Protein AF-A0AA96MX73-F1 (afdb_monomer)

pLDDT: mean 92.97, std 9.92, range [38.91, 98.44]

Secondary structure (DSSP, 8-state):
-PPP-TT--HHHHHHHHHHTT--HHHHHHHSTT--HHHHHHHHTTSSPPPHHHHHHHHHHTTS-HHHHHHHHHHHHHTT----

Nearest PDB structures (foldseek):
  6qer-assembly4_D  TM=8.540E-01  e=5.913E-03  Streptococcus thermophilus LMD-9
  5fd4-assembly2_B  TM=8.475E-01  e=6.278E-03  Streptococcus suis 05ZYH33
  5jub-assembly1_B  TM=8.875E-01  e=1.453E-02  Streptococcus thermophilus LMD-9
  6hua-assembly1_A  TM=8.165E-01  e=5.913E-03  Streptococcus vestibularis F0396
  6hu8-assembly1_A  TM=8.759E-01  e=2.082E-02  Streptococcus vestibularis F0396

Solvent-accessible surface area (backbone atoms only — not comparable to full-atom values): 4723 Å² total; per-residue (Å²): 133,85,87,81,75,79,60,55,50,11,53,51,51,50,49,56,40,51,75,69,72,44,52,58,58,61,42,15,73,49,16,67,96,44,48,42,67,54,49,52,30,30,42,67,53,73,38,67,76,51,74,70,49,45,46,19,49,15,52,40,69,75,47,52,49,69,57,51,49,50,50,42,53,51,36,62,75,70,64,62,76,78,133

Mean predicted aligned error: 3.38 Å

Sequence (83 aa):
MKTLNLNYIGHTLKRLRKSNLLRQEEFANQCNELDRKTISLLENNKQVPLLSTISSLAKGLQMTPSELLKEIEDDLLKGRYEN

Structure (mmCIF, N/CA/C/O backbone):
data_AF-A0AA96MX73-F1
#
_entry.id   AF-A0AA96MX73-F1
#
loop_
_atom_site.group_PDB
_atom_site.id
_atom_site.type_symbol
_atom_site.label_atom_id
_atom_site.label_alt_id
_atom_site.label_comp_id
_atom_site.label_asym_id
_atom_site.label_entity_id
_atom_site.label_seq_id
_atom_site.pdbx_PDB_ins_code
_atom_site.Cartn_x
_atom_site.Cartn_y
_atom_site.Cartn_z
_atom_site.occupancy
_atom_site.B_iso_or_equiv
_atom_site.auth_seq_id
_atom_site.auth_comp_id
_atom_site.auth_asym_id
_atom_site.auth_atom_id
_atom_site.pdbx_PDB_model_num
ATOM 1 N N . MET A 1 1 ? 4.795 -19.670 -19.361 1.00 64.94 1 MET A N 1
ATOM 2 C CA . MET A 1 1 ? 4.119 -18.789 -18.383 1.00 64.94 1 MET A CA 1
ATOM 3 C C . MET A 1 1 ? 4.739 -17.403 -18.507 1.00 64.94 1 MET A C 1
ATOM 5 O O . MET A 1 1 ? 5.955 -17.338 -18.633 1.00 64.94 1 MET A O 1
ATOM 9 N N . LYS A 1 2 ? 3.953 -16.321 -18.573 1.00 75.06 2 LYS A N 1
ATOM 10 C CA . LYS A 1 2 ? 4.500 -14.952 -18.632 1.00 75.06 2 LYS A CA 1
ATOM 11 C C . LYS A 1 2 ? 5.018 -14.575 -17.240 1.00 75.06 2 LYS A C 1
ATOM 13 O O . LYS A 1 2 ? 4.311 -14.804 -16.265 1.00 75.06 2 LYS A O 1
ATOM 18 N N . THR A 1 3 ? 6.226 -14.027 -17.141 1.00 81.25 3 THR A N 1
ATOM 19 C CA . THR A 1 3 ? 6.774 -13.559 -15.859 1.00 81.25 3 THR A CA 1
ATOM 20 C C . THR A 1 3 ? 6.020 -12.311 -15.400 1.00 81.25 3 THR A C 1
ATOM 22 O O . THR A 1 3 ? 5.927 -11.340 -16.154 1.00 81.25 3 THR A O 1
ATOM 25 N N . LEU A 1 4 ? 5.483 -12.331 -14.178 1.00 84.38 4 LEU A N 1
ATOM 26 C CA . LEU A 1 4 ? 4.874 -11.163 -13.540 1.00 84.38 4 LEU A CA 1
ATOM 27 C C . LEU A 1 4 ? 5.953 -10.370 -12.796 1.00 84.38 4 LEU A C 1
ATOM 29 O O . LEU A 1 4 ? 6.746 -10.939 -12.049 1.00 84.38 4 LEU A O 1
ATOM 33 N N . ASN A 1 5 ? 5.995 -9.055 -13.012 1.00 85.75 5 ASN A N 1
ATOM 34 C CA . ASN A 1 5 ? 6.903 -8.166 -12.296 1.00 85.75 5 ASN A CA 1
ATOM 35 C C . ASN A 1 5 ? 6.189 -7.593 -11.066 1.00 85.75 5 ASN A C 1
ATOM 37 O O . ASN A 1 5 ? 5.352 -6.704 -11.198 1.00 85.75 5 ASN A O 1
ATOM 41 N N . LEU A 1 6 ? 6.541 -8.101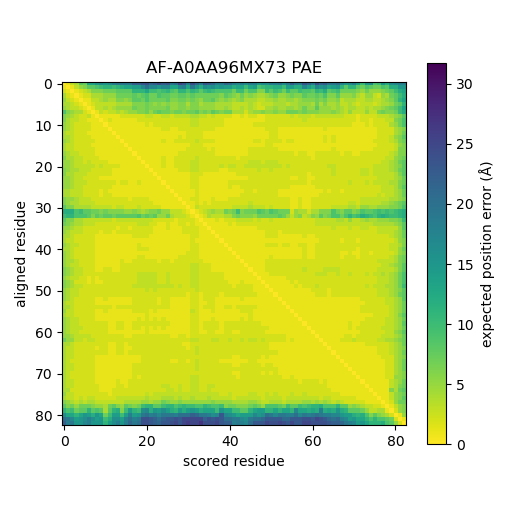 -9.884 1.00 86.81 6 LEU A N 1
ATOM 42 C CA . LEU A 1 6 ? 5.959 -7.694 -8.601 1.00 86.81 6 LEU A CA 1
ATOM 43 C C . LEU A 1 6 ? 6.697 -6.517 -7.941 1.00 86.81 6 LEU A C 1
ATOM 45 O O . LEU A 1 6 ? 6.345 -6.116 -6.834 1.00 86.81 6 LEU A O 1
ATOM 49 N N . ASN A 1 7 ? 7.705 -5.936 -8.602 1.00 87.38 7 ASN A N 1
ATOM 50 C CA . ASN A 1 7 ? 8.468 -4.819 -8.036 1.00 87.38 7 ASN A CA 1
ATOM 51 C C . ASN A 1 7 ? 7.636 -3.533 -7.916 1.00 87.38 7 ASN A C 1
ATOM 53 O O . ASN A 1 7 ? 8.014 -2.624 -7.179 1.00 87.38 7 ASN A O 1
ATOM 57 N N . TYR A 1 8 ? 6.517 -3.451 -8.640 1.00 86.56 8 TYR A N 1
ATOM 58 C CA . TYR A 1 8 ? 5.671 -2.268 -8.725 1.00 86.56 8 TYR A CA 1
ATOM 59 C C . TYR A 1 8 ? 4.230 -2.619 -8.374 1.00 86.56 8 TYR A C 1
ATOM 61 O O . TYR A 1 8 ? 3.545 -3.317 -9.116 1.00 86.56 8 TYR A O 1
ATOM 69 N N . ILE A 1 9 ? 3.780 -2.111 -7.227 1.00 95.00 9 ILE A N 1
ATOM 70 C CA . ILE A 1 9 ? 2.459 -2.398 -6.648 1.00 95.00 9 ILE A CA 1
ATOM 71 C C . ILE A 1 9 ? 1.574 -1.148 -6.566 1.00 95.00 9 ILE A C 1
ATOM 73 O O . ILE A 1 9 ? 0.488 -1.192 -5.991 1.00 95.00 9 ILE A O 1
ATOM 77 N N . GLY A 1 10 ? 2.045 -0.012 -7.089 1.00 96.12 10 GLY A N 1
ATOM 78 C CA . GLY A 1 10 ? 1.502 1.299 -6.755 1.00 96.12 10 GLY A CA 1
ATOM 79 C C . GLY A 1 10 ? 0.040 1.490 -7.146 1.00 96.12 10 GLY A C 1
ATOM 80 O O . GLY A 1 10 ? -0.747 1.987 -6.339 1.00 96.12 10 GLY A O 1
ATOM 81 N N . HIS A 1 11 ? -0.352 1.018 -8.335 1.00 95.62 11 HIS A N 1
ATOM 82 C CA . HIS A 1 11 ? -1.748 1.047 -8.777 1.00 95.62 11 HIS A CA 1
ATOM 83 C C . HIS A 1 11 ? -2.652 0.247 -7.829 1.00 95.62 11 HIS A C 1
ATOM 85 O O . HIS A 1 11 ? -3.631 0.787 -7.311 1.00 95.62 11 HIS A O 1
ATOM 91 N N . THR A 1 12 ? -2.307 -1.017 -7.568 1.00 97.00 12 THR A N 1
ATOM 92 C CA . THR A 1 12 ? -3.077 -1.904 -6.688 1.00 97.00 12 THR A CA 1
ATOM 93 C C . THR A 1 12 ? -3.184 -1.329 -5.283 1.00 97.00 12 THR A C 1
ATOM 95 O O . THR A 1 12 ? -4.282 -1.247 -4.735 1.00 97.00 12 THR A O 1
ATOM 98 N N . LEU A 1 13 ? -2.072 -0.840 -4.730 1.00 97.75 13 LEU A N 1
ATOM 99 C CA . LEU A 1 13 ? -2.047 -0.263 -3.392 1.00 97.75 13 LEU A CA 1
ATOM 100 C C . LEU A 1 13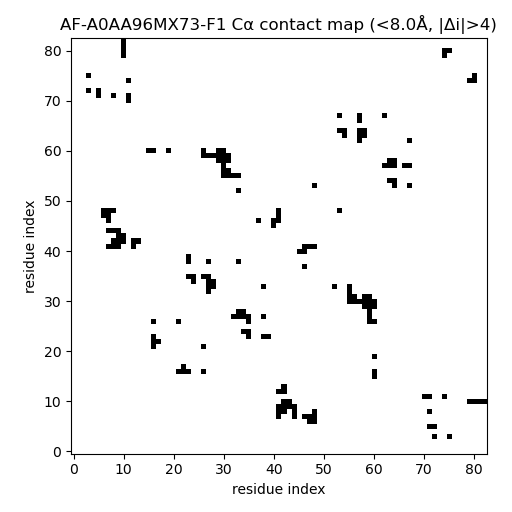 ? -2.943 0.980 -3.287 1.00 97.75 13 LEU A C 1
ATOM 102 O O . LEU A 1 13 ? -3.786 1.070 -2.395 1.00 97.75 13 LEU A O 1
ATOM 106 N N . LYS A 1 14 ? -2.815 1.907 -4.244 1.00 98.06 14 LYS A N 1
ATOM 107 C CA . LYS A 1 14 ? -3.619 3.136 -4.316 1.00 98.06 14 LYS A CA 1
ATOM 108 C C . LYS A 1 14 ? -5.103 2.829 -4.493 1.00 98.06 14 LYS A C 1
ATOM 110 O O . LYS A 1 14 ? -5.935 3.490 -3.869 1.00 98.06 14 LYS A O 1
ATOM 115 N N . ARG A 1 15 ? -5.441 1.833 -5.319 1.00 97.31 15 ARG A N 1
ATOM 116 C CA . ARG A 1 15 ? -6.814 1.351 -5.521 1.00 97.31 15 ARG A CA 1
ATOM 117 C C . ARG A 1 15 ? -7.394 0.817 -4.215 1.00 97.31 15 ARG A C 1
ATOM 119 O O . ARG A 1 15 ? -8.406 1.342 -3.764 1.00 97.31 15 ARG A O 1
ATOM 126 N N . LEU A 1 16 ? -6.737 -0.159 -3.588 1.00 98.06 16 LEU A N 1
ATOM 127 C CA . LEU A 1 16 ? -7.211 -0.792 -2.354 1.00 98.06 16 LEU A CA 1
ATOM 128 C C . LEU A 1 16 ? -7.342 0.216 -1.205 1.00 98.06 16 LEU A C 1
ATOM 130 O O . LEU A 1 16 ? -8.369 0.236 -0.525 1.00 98.06 16 LEU A O 1
ATOM 134 N N . ARG A 1 17 ? -6.368 1.120 -1.034 1.00 98.31 17 ARG A N 1
ATOM 135 C CA . ARG A 1 17 ? -6.454 2.190 -0.028 1.00 98.31 17 ARG A CA 1
ATOM 136 C C . ARG A 1 17 ? -7.670 3.087 -0.263 1.00 98.31 17 ARG A C 1
ATOM 138 O O . ARG A 1 17 ? -8.417 3.371 0.671 1.00 98.31 17 ARG A O 1
ATOM 145 N N . LYS A 1 18 ? -7.873 3.550 -1.501 1.00 97.94 18 LYS A N 1
ATOM 146 C CA . LYS A 1 18 ? -9.008 4.422 -1.839 1.00 97.94 18 LYS A CA 1
ATOM 147 C C . LYS A 1 18 ? -10.352 3.710 -1.701 1.00 97.94 18 LYS A C 1
ATOM 149 O O . LYS A 1 18 ? -11.310 4.352 -1.286 1.00 97.94 18 LYS A O 1
ATOM 154 N N . SER A 1 19 ? -10.423 2.412 -1.994 1.00 97.25 19 SER A N 1
ATOM 155 C CA . SER A 1 19 ? -11.618 1.596 -1.747 1.00 97.25 19 SER A CA 1
ATOM 156 C C . SER A 1 19 ? -11.975 1.505 -0.259 1.00 97.25 19 SER A C 1
ATOM 158 O O . SER A 1 19 ? -13.148 1.370 0.065 1.00 97.25 19 SER A O 1
ATOM 160 N N . ASN A 1 20 ? -10.992 1.657 0.632 1.00 96.38 20 ASN A N 1
ATOM 161 C CA . ASN A 1 20 ? -11.191 1.772 2.080 1.00 96.38 20 ASN A CA 1
ATOM 162 C C . ASN A 1 20 ? -11.420 3.221 2.557 1.00 96.38 20 ASN A C 1
ATOM 164 O O . ASN A 1 20 ? -11.493 3.465 3.756 1.00 96.38 20 ASN A O 1
ATOM 168 N N . LEU A 1 21 ? -11.530 4.192 1.640 1.00 97.25 21 LEU A N 1
ATOM 169 C CA 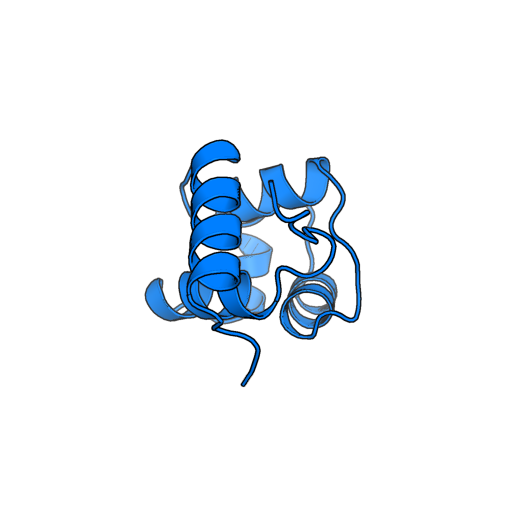. LEU A 1 21 ? -11.727 5.621 1.932 1.00 97.25 21 LEU A CA 1
ATOM 170 C C . LEU A 1 21 ? -10.616 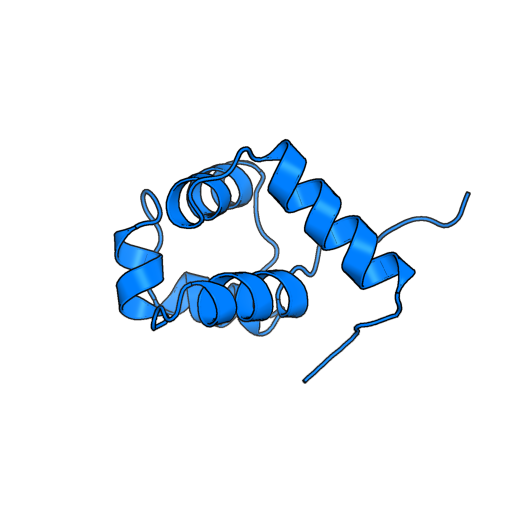6.266 2.781 1.00 97.25 21 LEU A C 1
ATOM 172 O O . LEU A 1 21 ? -10.828 7.311 3.389 1.00 97.25 21 LEU A O 1
ATOM 176 N N . LEU A 1 22 ? -9.414 5.686 2.780 1.00 97.31 22 LEU A N 1
ATOM 177 C CA . LEU A 1 22 ? -8.297 6.163 3.594 1.00 97.31 22 LEU A CA 1
ATOM 178 C C . LEU A 1 22 ? -7.437 7.174 2.841 1.00 97.31 22 LEU A C 1
ATOM 180 O O . LEU A 1 22 ? -7.090 6.979 1.671 1.00 97.31 22 LEU A O 1
ATOM 184 N N . ARG A 1 23 ? -6.989 8.225 3.525 1.00 98.12 23 ARG A N 1
ATOM 185 C CA . ARG A 1 23 ? -5.862 9.070 3.102 1.00 98.12 23 ARG A CA 1
ATOM 186 C C . ARG A 1 23 ? -4.544 8.313 3.287 1.00 98.12 23 ARG A C 1
ATOM 188 O O . ARG A 1 23 ? -4.468 7.341 4.028 1.00 98.12 23 ARG A O 1
ATOM 195 N N . GLN A 1 24 ? -3.477 8.762 2.622 1.00 98.25 24 GLN A N 1
ATOM 196 C CA . GLN A 1 24 ? -2.156 8.126 2.761 1.00 98.25 24 GLN A CA 1
ATOM 197 C C . GLN A 1 24 ? -1.642 8.153 4.209 1.00 98.25 24 GLN A C 1
ATOM 199 O O . GLN A 1 24 ? -1.055 7.175 4.648 1.00 98.25 24 GLN A O 1
ATOM 204 N N . GLU A 1 25 ? -1.870 9.253 4.936 1.00 97.81 25 GLU A N 1
ATOM 205 C CA . GLU A 1 25 ? -1.478 9.395 6.349 1.00 97.81 25 GLU A CA 1
ATOM 206 C C . GLU A 1 25 ? -2.25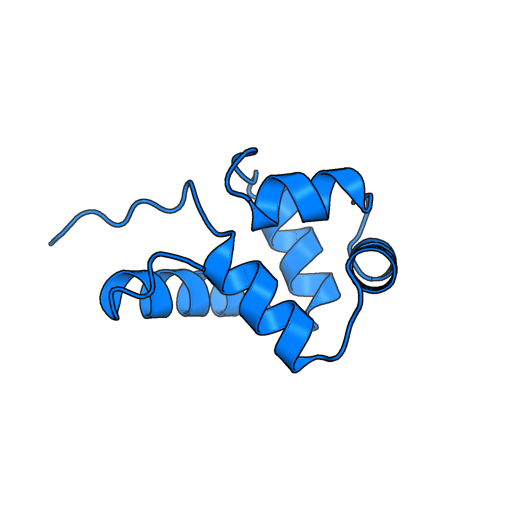1 8.411 7.239 1.00 97.81 25 GLU A C 1
ATOM 208 O O . GLU A 1 25 ? -1.664 7.677 8.024 1.00 97.81 25 GLU A O 1
ATOM 213 N N . GLU A 1 26 ? -3.571 8.337 7.059 1.00 97.62 26 GLU A N 1
ATOM 214 C CA . GLU A 1 26 ? -4.444 7.420 7.802 1.00 97.62 26 GLU A CA 1
ATOM 215 C C . GLU A 1 26 ? -4.066 5.961 7.542 1.00 97.62 26 GLU A C 1
ATOM 217 O O . GLU A 1 26 ? -3.987 5.162 8.470 1.00 97.62 26 GLU A O 1
ATOM 222 N N . PHE A 1 27 ? -3.775 5.623 6.286 1.00 98.25 27 PHE A N 1
ATOM 223 C CA . PHE A 1 27 ? -3.343 4.284 5.914 1.00 98.25 27 PHE A CA 1
ATOM 224 C C . PHE A 1 27 ? -1.953 3.938 6.462 1.00 98.25 27 PHE A C 1
ATOM 226 O O . PHE A 1 27 ? -1.752 2.825 6.942 1.00 98.25 27 PHE A O 1
ATOM 233 N N . ALA A 1 28 ? -1.009 4.885 6.450 1.00 97.88 28 ALA A N 1
ATOM 234 C CA . ALA A 1 28 ? 0.303 4.700 7.065 1.00 97.88 28 ALA A CA 1
ATOM 235 C C . ALA A 1 28 ? 0.173 4.377 8.561 1.00 97.88 28 ALA A C 1
ATOM 237 O O . ALA A 1 28 ? 0.769 3.410 9.018 1.00 97.88 28 ALA A O 1
ATOM 238 N N . ASN A 1 29 ? -0.700 5.090 9.283 1.00 96.88 29 ASN A N 1
ATOM 239 C CA . ASN A 1 29 ? -0.971 4.839 10.703 1.00 96.88 29 ASN A CA 1
ATOM 240 C C . ASN A 1 29 ? -1.580 3.453 10.982 1.00 96.88 29 ASN A C 1
ATOM 242 O O . ASN A 1 29 ? -1.441 2.929 12.085 1.00 96.88 29 ASN A O 1
ATOM 246 N N . GLN A 1 30 ? -2.269 2.857 10.005 1.00 96.56 30 GLN A N 1
ATOM 247 C CA . GLN A 1 30 ? -2.804 1.494 10.108 1.00 96.56 30 GLN A CA 1
ATOM 248 C C . GLN A 1 30 ? -1.763 0.424 9.752 1.00 96.56 30 GLN A C 1
ATOM 250 O O . GLN A 1 30 ? -1.871 -0.726 10.187 1.00 96.56 30 GLN A O 1
ATOM 255 N N . CYS A 1 31 ? -0.750 0.787 8.967 1.00 95.38 31 CYS A N 1
ATOM 256 C CA . CYS A 1 31 ? 0.369 -0.081 8.641 1.00 95.38 31 CYS A CA 1
ATOM 257 C C . CYS A 1 31 ? 1.369 -0.110 9.803 1.00 95.38 31 CYS A C 1
ATOM 259 O O . CYS A 1 31 ? 1.661 0.905 10.427 1.00 95.38 31 CYS A O 1
ATOM 261 N N . ASN A 1 32 ? 1.953 -1.274 10.086 1.00 86.50 32 ASN A N 1
ATOM 262 C CA . ASN A 1 32 ? 3.024 -1.333 11.078 1.00 86.50 32 ASN A CA 1
ATOM 263 C C . ASN A 1 32 ? 4.298 -0.699 10.496 1.00 86.50 32 ASN A C 1
ATOM 265 O O . ASN A 1 32 ? 4.769 -1.158 9.456 1.00 86.50 32 ASN A O 1
ATOM 269 N N . GLU A 1 33 ? 4.856 0.307 11.174 1.00 86.75 33 GLU A N 1
ATOM 270 C CA . GLU A 1 33 ? 6.187 0.877 10.883 1.00 86.75 33 GLU A CA 1
ATOM 271 C C . GLU A 1 33 ? 6.336 1.565 9.509 1.00 86.75 33 GLU A C 1
ATOM 273 O O . GLU A 1 33 ? 7.455 1.765 9.039 1.00 86.75 33 GLU A O 1
ATOM 278 N N . LEU A 1 34 ? 5.235 1.955 8.854 1.00 95.00 34 LEU A N 1
ATOM 279 C CA . LEU A 1 34 ? 5.288 2.735 7.612 1.00 95.00 34 LEU A CA 1
ATOM 280 C C . LEU A 1 34 ? 4.884 4.185 7.865 1.00 95.00 34 LEU A C 1
ATOM 282 O O . LEU A 1 34 ? 3.922 4.458 8.574 1.00 95.00 34 LEU A O 1
ATOM 286 N N . ASP A 1 35 ? 5.589 5.117 7.228 1.00 97.19 35 ASP A N 1
ATOM 287 C CA . ASP A 1 35 ? 5.220 6.529 7.214 1.00 97.19 35 ASP A CA 1
ATOM 288 C C . ASP A 1 35 ? 4.481 6.903 5.916 1.00 97.19 35 ASP A C 1
ATOM 290 O O . ASP A 1 35 ? 4.523 6.203 4.895 1.00 97.19 35 ASP A O 1
ATOM 294 N N . ARG A 1 36 ? 3.798 8.055 5.923 1.00 97.50 36 ARG A N 1
ATOM 295 C CA . ARG A 1 36 ? 3.086 8.560 4.738 1.00 97.50 36 ARG A CA 1
ATOM 296 C C . ARG A 1 36 ? 4.005 8.698 3.522 1.00 97.50 36 ARG A C 1
ATOM 298 O O . ARG A 1 36 ? 3.568 8.480 2.390 1.00 97.50 36 ARG A O 1
ATOM 305 N N . LYS A 1 37 ? 5.275 9.068 3.729 1.00 98.12 37 LYS A N 1
ATOM 306 C CA . LYS A 1 37 ? 6.265 9.199 2.651 1.00 98.12 37 LYS A CA 1
ATOM 307 C C . LYS A 1 37 ? 6.485 7.859 1.951 1.00 98.12 37 LYS A C 1
ATOM 309 O O . LYS A 1 37 ? 6.449 7.820 0.724 1.00 98.12 37 LYS A O 1
ATOM 314 N N . THR A 1 38 ? 6.642 6.778 2.705 1.00 97.69 38 THR A N 1
ATOM 315 C CA . THR A 1 38 ? 6.794 5.415 2.193 1.00 97.69 38 THR A CA 1
ATOM 316 C C . THR A 1 38 ? 5.561 4.991 1.412 1.00 97.69 38 THR A C 1
ATOM 318 O O . THR A 1 38 ? 5.698 4.548 0.274 1.00 97.69 38 THR A O 1
ATOM 321 N N . ILE A 1 39 ? 4.355 5.224 1.948 1.00 98.12 39 ILE A N 1
ATOM 322 C CA . ILE A 1 39 ? 3.107 4.970 1.209 1.00 98.12 39 ILE A CA 1
ATOM 323 C C . ILE A 1 39 ? 3.107 5.723 -0.125 1.00 98.12 39 ILE A C 1
ATOM 325 O O . ILE A 1 39 ? 2.846 5.134 -1.171 1.00 98.12 39 ILE A O 1
ATOM 329 N N . SER A 1 40 ? 3.469 7.008 -0.119 1.00 98.19 40 SER A N 1
ATOM 330 C CA . SER A 1 40 ? 3.550 7.806 -1.343 1.00 98.19 40 SER A CA 1
ATOM 331 C C . SER A 1 40 ? 4.575 7.251 -2.337 1.00 98.19 40 SER A C 1
ATOM 333 O O . SER A 1 40 ? 4.297 7.213 -3.533 1.00 98.19 40 SER A O 1
ATOM 335 N N . LEU A 1 41 ? 5.759 6.825 -1.891 1.00 97.81 41 LEU A N 1
ATOM 336 C CA . LEU A 1 41 ? 6.782 6.263 -2.779 1.00 97.81 41 LEU A CA 1
ATOM 337 C C . LEU A 1 41 ? 6.328 4.939 -3.406 1.00 97.81 41 LEU A C 1
ATOM 339 O O . LEU A 1 41 ? 6.523 4.743 -4.606 1.00 97.81 41 LEU A O 1
ATOM 343 N N . LEU A 1 42 ? 5.680 4.073 -2.625 1.00 97.06 42 LEU A N 1
ATOM 344 C CA . LEU A 1 42 ? 5.126 2.802 -3.094 1.00 97.06 42 LEU A CA 1
ATOM 345 C C . LEU A 1 42 ? 3.995 3.022 -4.107 1.00 97.06 42 LEU A C 1
ATOM 347 O O . LEU A 1 42 ? 4.015 2.435 -5.185 1.00 97.06 42 L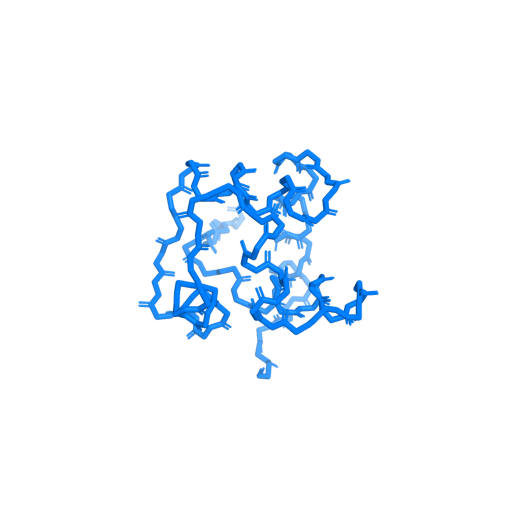EU A O 1
ATOM 351 N N . GLU A 1 43 ? 3.048 3.919 -3.811 1.00 97.19 43 GLU A N 1
ATOM 352 C CA . GLU A 1 43 ? 1.920 4.228 -4.705 1.00 97.19 43 GLU A CA 1
ATOM 353 C C . GLU A 1 43 ? 2.345 4.819 -6.051 1.00 97.19 43 GLU A C 1
ATOM 355 O O . GLU A 1 43 ? 1.637 4.659 -7.041 1.00 97.19 43 GLU A O 1
ATOM 360 N N . ASN A 1 44 ? 3.502 5.481 -6.096 1.00 96.12 44 ASN A N 1
ATOM 361 C CA . ASN A 1 44 ? 4.066 6.066 -7.312 1.00 96.12 44 ASN A CA 1
ATOM 362 C C . ASN A 1 44 ? 5.171 5.200 -7.940 1.00 96.12 44 ASN A C 1
ATOM 364 O O . ASN A 1 44 ? 5.915 5.692 -8.790 1.00 96.12 44 ASN A O 1
ATOM 368 N N . ASN A 1 45 ? 5.325 3.940 -7.508 1.00 95.12 45 ASN A N 1
ATOM 369 C CA . ASN A 1 45 ? 6.345 3.013 -8.012 1.00 95.12 45 ASN A CA 1
ATOM 370 C C . ASN A 1 45 ? 7.787 3.564 -7.925 1.00 95.12 45 ASN A C 1
ATOM 372 O O . ASN A 1 45 ? 8.663 3.196 -8.705 1.00 95.12 45 ASN A O 1
ATOM 376 N N . LYS A 1 46 ? 8.047 4.467 -6.971 1.00 96.00 46 LYS A N 1
ATOM 377 C CA . LYS A 1 46 ? 9.373 5.049 -6.698 1.00 96.00 46 LYS A CA 1
ATOM 378 C C . LYS A 1 46 ? 10.177 4.239 -5.685 1.00 96.00 46 LYS A C 1
ATOM 380 O O . LYS A 1 46 ? 11.356 4.516 -5.491 1.00 96.00 46 LYS A O 1
ATOM 385 N N . GLN A 1 47 ?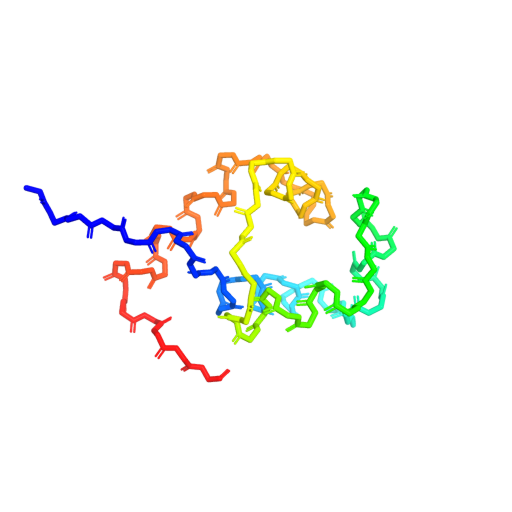 9.551 3.253 -5.054 1.00 95.31 47 GLN A N 1
ATOM 386 C CA . GLN A 1 47 ? 10.181 2.330 -4.123 1.00 95.31 47 GLN A CA 1
ATOM 387 C C . GLN A 1 47 ? 9.643 0.919 -4.360 1.00 95.31 47 GLN A C 1
ATOM 389 O O . GLN A 1 47 ? 8.441 0.738 -4.545 1.00 95.31 47 GLN A O 1
ATOM 394 N N . VAL A 1 48 ? 10.541 -0.065 -4.334 1.00 95.88 48 VAL A N 1
ATOM 395 C CA . VAL A 1 48 ? 10.193 -1.488 -4.387 1.00 95.88 48 VAL A CA 1
ATOM 396 C C . VAL A 1 48 ? 9.869 -1.958 -2.963 1.00 95.88 48 VAL A C 1
ATOM 398 O O . VAL A 1 48 ? 10.657 -1.680 -2.053 1.00 95.88 48 VAL A O 1
ATOM 401 N N . PRO A 1 49 ? 8.728 -2.629 -2.726 1.00 95.44 49 PRO A N 1
ATOM 402 C CA . PRO A 1 49 ? 8.397 -3.154 -1.407 1.00 95.44 49 PRO A CA 1
ATOM 403 C C . PRO A 1 49 ? 9.298 -4.340 -1.042 1.00 95.44 49 PRO A C 1
ATOM 405 O O . PRO A 1 49 ? 9.585 -5.202 -1.871 1.00 95.44 49 PRO A O 1
ATOM 408 N N . LEU A 1 50 ? 9.688 -4.426 0.230 1.00 95.56 50 LEU A N 1
ATOM 409 C CA . LEU A 1 50 ? 10.209 -5.668 0.803 1.00 95.56 50 LEU A CA 1
ATOM 410 C C . LEU A 1 50 ? 9.039 -6.578 1.202 1.00 95.56 50 LEU A C 1
ATOM 412 O O . LEU A 1 50 ? 7.910 -6.113 1.364 1.00 95.56 50 LEU A O 1
ATOM 416 N N . LEU A 1 51 ? 9.300 -7.864 1.453 1.00 95.50 51 LEU A N 1
ATOM 417 C CA . LEU A 1 51 ? 8.268 -8.774 1.974 1.00 95.50 51 LEU A CA 1
ATOM 418 C C . LEU A 1 51 ? 7.686 -8.294 3.313 1.00 95.50 51 LEU 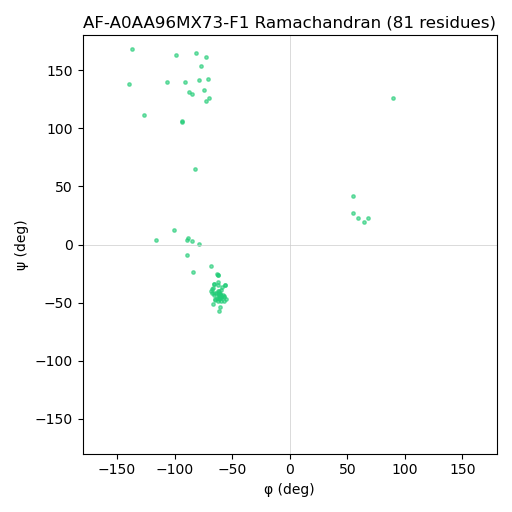A C 1
ATOM 420 O O . LEU A 1 51 ? 6.483 -8.399 3.531 1.00 95.50 51 LEU A O 1
ATOM 424 N N . SER A 1 52 ? 8.511 -7.704 4.183 1.00 96.31 52 SER A N 1
ATOM 425 C CA . SER A 1 52 ? 8.038 -7.072 5.422 1.00 96.31 52 SER A CA 1
ATOM 426 C C . SER A 1 52 ? 7.085 -5.908 5.142 1.00 96.31 52 SER A C 1
ATOM 428 O O . SER A 1 52 ? 6.054 -5.792 5.798 1.00 96.31 52 SER A O 1
ATOM 430 N N . THR A 1 53 ? 7.374 -5.096 4.119 1.00 96.94 53 THR A N 1
ATOM 431 C CA . THR A 1 53 ? 6.480 -4.026 3.662 1.00 96.94 53 THR A CA 1
ATOM 432 C C . THR A 1 53 ? 5.141 -4.597 3.204 1.00 96.94 53 THR A C 1
ATOM 434 O O . THR A 1 53 ? 4.109 -4.083 3.618 1.00 96.94 53 THR A O 1
ATOM 437 N N . ILE A 1 54 ? 5.130 -5.682 2.419 1.00 97.38 54 ILE A N 1
ATOM 438 C CA . ILE A 1 54 ? 3.886 -6.354 2.001 1.00 97.38 54 ILE A CA 1
ATOM 439 C C . ILE A 1 54 ? 3.064 -6.793 3.219 1.00 97.38 54 ILE A C 1
ATOM 441 O O . ILE A 1 54 ? 1.865 -6.526 3.263 1.00 97.38 54 ILE A O 1
ATOM 445 N N . SER A 1 55 ? 3.697 -7.384 4.236 1.00 97.62 55 SER A N 1
ATOM 446 C CA . SER A 1 55 ? 3.014 -7.761 5.480 1.00 97.62 55 SER A CA 1
ATOM 447 C C . SER A 1 55 ? 2.418 -6.559 6.222 1.00 97.62 55 SER A C 1
ATOM 449 O O . SER A 1 55 ? 1.268 -6.622 6.661 1.00 97.62 55 SER A O 1
ATOM 451 N N . SER A 1 56 ? 3.153 -5.447 6.326 1.00 98.12 56 SER A N 1
ATOM 452 C CA . SER A 1 56 ? 2.653 -4.216 6.956 1.00 98.12 56 SER A CA 1
ATOM 453 C C . SER A 1 56 ? 1.480 -3.597 6.195 1.00 98.12 56 SER A C 1
ATOM 455 O O . SER A 1 56 ? 0.507 -3.179 6.822 1.00 98.12 56 SER A O 1
ATOM 457 N N . LEU A 1 57 ? 1.545 -3.564 4.860 1.00 98.06 57 LEU A N 1
ATOM 458 C CA . LEU A 1 57 ? 0.468 -3.048 4.009 1.00 98.06 57 LEU A CA 1
ATOM 459 C C . LEU A 1 57 ? -0.784 -3.924 4.098 1.00 98.06 57 LEU A C 1
ATOM 461 O O . LEU A 1 57 ? -1.885 -3.398 4.228 1.00 98.06 57 LEU A O 1
ATOM 465 N N . ALA A 1 58 ? -0.619 -5.249 4.066 1.00 97.94 58 ALA A N 1
ATOM 466 C CA . ALA A 1 58 ? -1.721 -6.197 4.189 1.00 97.94 58 ALA A CA 1
ATOM 467 C C . ALA A 1 58 ? -2.449 -6.030 5.533 1.00 97.94 58 ALA A C 1
ATOM 469 O O . ALA A 1 58 ? -3.674 -5.926 5.556 1.00 97.94 58 ALA A O 1
ATOM 470 N N . LYS A 1 59 ? -1.697 -5.868 6.634 1.00 97.25 59 LYS A N 1
ATOM 471 C CA . LYS A 1 59 ? -2.261 -5.528 7.950 1.00 97.25 59 LYS A CA 1
ATOM 472 C C . LYS A 1 59 ? -3.080 -4.235 7.902 1.00 97.25 59 LYS A C 1
ATOM 474 O O . LYS A 1 59 ? -4.210 -4.229 8.383 1.00 97.25 59 LYS A O 1
ATOM 479 N N . GLY A 1 60 ? -2.540 -3.165 7.310 1.00 97.19 60 GLY A N 1
ATOM 480 C CA . GLY A 1 60 ? -3.255 -1.891 7.177 1.00 97.19 60 GLY A CA 1
ATOM 481 C C . GLY A 1 60 ? -4.525 -1.995 6.325 1.00 97.19 60 GLY A C 1
ATOM 482 O O . GLY A 1 60 ? -5.510 -1.320 6.595 1.00 97.19 60 GLY A O 1
ATOM 483 N N . LEU A 1 61 ? -4.529 -2.879 5.324 1.00 97.94 61 LEU A N 1
ATOM 484 C CA . LEU A 1 61 ? -5.683 -3.176 4.469 1.00 97.94 61 LEU A CA 1
ATOM 485 C C . LEU A 1 61 ? -6.633 -4.230 5.063 1.00 97.94 61 LEU A C 1
ATOM 487 O O . LEU A 1 61 ? -7.598 -4.603 4.400 1.00 97.94 61 LEU A O 1
ATOM 491 N N . GLN A 1 62 ? -6.367 -4.710 6.284 1.00 96.81 62 GLN A N 1
ATOM 492 C CA . GLN A 1 62 ? -7.137 -5.758 6.965 1.00 96.81 62 GLN A CA 1
ATOM 493 C C . GLN A 1 62 ? -7.276 -7.046 6.137 1.00 96.81 62 GLN A C 1
ATOM 495 O O . GLN A 1 62 ? -8.333 -7.670 6.095 1.00 96.81 62 GLN A O 1
ATOM 500 N N . MET A 1 63 ? -6.188 -7.452 5.483 1.00 97.69 63 MET A N 1
ATOM 501 C CA . MET A 1 63 ? -6.108 -8.671 4.678 1.00 97.69 63 MET A CA 1
ATOM 502 C C . MET A 1 63 ? -4.802 -9.423 4.933 1.00 97.69 63 MET A C 1
ATOM 504 O O . MET A 1 63 ? -3.861 -8.921 5.551 1.00 97.69 63 MET A O 1
ATOM 508 N N . THR A 1 64 ? -4.731 -10.652 4.445 1.00 98.31 64 THR A N 1
ATOM 509 C CA . THR A 1 64 ? -3.512 -11.459 4.469 1.00 98.31 64 THR A CA 1
ATOM 510 C C . THR A 1 64 ? -2.530 -11.014 3.375 1.00 98.31 64 THR A C 1
ATOM 512 O O . THR A 1 64 ? -2.944 -10.520 2.321 1.00 98.31 64 THR A O 1
ATOM 515 N N . PRO A 1 65 ? -1.212 -11.232 3.552 1.00 97.62 65 PRO A N 1
ATOM 516 C CA . PRO A 1 65 ? -0.228 -10.959 2.500 1.00 97.62 65 PRO A CA 1
ATOM 517 C C . PRO A 1 65 ? -0.521 -11.695 1.184 1.00 97.62 65 PRO A C 1
ATOM 519 O O . PRO A 1 65 ? -0.295 -11.146 0.110 1.00 97.62 65 PRO A O 1
ATOM 522 N N . SER A 1 66 ? -1.058 -12.918 1.252 1.00 98.19 66 SER A N 1
ATOM 523 C CA . SER A 1 66 ? -1.445 -13.704 0.075 1.00 98.19 66 SER A CA 1
ATOM 524 C C . SER A 1 66 ? -2.612 -13.093 -0.700 1.00 98.19 66 SER A C 1
ATOM 526 O O . SER A 1 66 ? -2.607 -13.136 -1.927 1.00 98.19 66 SER A O 1
ATOM 528 N N . GLU A 1 67 ? -3.592 -12.501 -0.014 1.00 98.44 67 GLU A N 1
ATOM 529 C CA . GLU A 1 67 ? -4.696 -11.790 -0.674 1.00 98.44 67 GLU A CA 1
ATOM 530 C C . GLU A 1 67 ? -4.191 -10.526 -1.370 1.00 98.44 67 GLU A C 1
ATOM 532 O O . GLU A 1 67 ? -4.552 -10.275 -2.518 1.00 98.44 67 GLU A O 1
ATOM 537 N N . LEU A 1 68 ? -3.288 -9.780 -0.725 1.00 97.81 68 LEU A N 1
ATOM 538 C CA . LEU A 1 68 ? -2.663 -8.610 -1.339 1.00 97.81 68 LEU A CA 1
ATOM 539 C C . LEU A 1 68 ? -1.853 -8.988 -2.590 1.00 97.81 68 LEU A C 1
ATOM 541 O O . LEU A 1 68 ? -1.972 -8.329 -3.621 1.00 97.81 68 LEU A O 1
ATOM 545 N N . LEU A 1 69 ? -1.056 -10.059 -2.527 1.00 96.94 69 LEU A N 1
ATOM 546 C CA . LEU A 1 69 ? -0.311 -10.556 -3.689 1.00 96.94 69 LEU A CA 1
ATOM 547 C C . LEU A 1 69 ? -1.246 -10.973 -4.826 1.00 96.94 69 LEU A C 1
ATOM 549 O O . LEU A 1 69 ? -1.001 -10.601 -5.971 1.00 96.94 69 LEU A O 1
ATOM 553 N N . LYS A 1 70 ? -2.351 -11.655 -4.512 1.00 96.44 70 LYS A N 1
ATOM 554 C CA . LYS A 1 70 ? -3.365 -12.019 -5.505 1.00 96.44 70 LYS A CA 1
ATOM 555 C C . LYS A 1 70 ? -3.966 -10.788 -6.190 1.00 96.44 70 LYS A C 1
ATOM 557 O O . LYS A 1 70 ? -4.084 -10.777 -7.409 1.00 96.44 70 LYS A O 1
ATOM 562 N N . GLU A 1 71 ? -4.300 -9.734 -5.444 1.00 96.88 71 GLU A N 1
ATOM 563 C CA . GLU A 1 71 ? -4.802 -8.477 -6.023 1.00 96.88 71 GLU A CA 1
ATOM 564 C C . GLU A 1 71 ? -3.776 -7.798 -6.947 1.00 96.88 71 GLU A C 1
ATOM 566 O O . GLU A 1 71 ? -4.158 -7.200 -7.958 1.00 96.88 71 GLU A O 1
ATOM 571 N N . ILE A 1 72 ? -2.482 -7.896 -6.618 1.00 95.44 72 ILE A N 1
ATOM 572 C CA . ILE A 1 72 ? -1.390 -7.381 -7.456 1.00 95.44 72 ILE A CA 1
ATOM 573 C C . ILE A 1 72 ? -1.320 -8.181 -8.760 1.00 95.44 72 ILE A C 1
ATOM 575 O O . ILE A 1 72 ? -1.334 -7.593 -9.841 1.00 95.44 72 ILE A O 1
ATOM 579 N N . GLU A 1 73 ? -1.288 -9.512 -8.681 1.00 94.31 73 GLU A N 1
ATOM 580 C CA . GLU A 1 73 ? -1.273 -10.390 -9.857 1.00 94.31 73 GLU A CA 1
ATOM 581 C C . GLU A 1 73 ? -2.479 -10.135 -10.769 1.00 94.31 73 GLU A C 1
ATOM 583 O O . GLU A 1 73 ? -2.325 -9.983 -11.983 1.00 94.31 73 GLU A O 1
ATOM 588 N N . ASP A 1 74 ? -3.666 -10.013 -10.181 1.00 94.06 74 ASP A N 1
ATOM 589 C CA . ASP A 1 74 ? -4.913 -9.745 -10.887 1.00 94.06 74 ASP A CA 1
ATOM 590 C C . ASP A 1 74 ? -4.884 -8.420 -11.659 1.00 94.06 74 ASP A C 1
ATOM 592 O O . ASP A 1 74 ? -5.318 -8.365 -12.813 1.00 94.06 74 ASP A O 1
ATOM 596 N N . ASP A 1 75 ? -4.396 -7.340 -11.045 1.00 93.25 75 ASP A N 1
ATOM 597 C CA . ASP A 1 75 ? -4.289 -6.040 -11.714 1.00 93.25 75 ASP A CA 1
ATOM 598 C C . ASP A 1 75 ? -3.247 -6.068 -12.845 1.00 93.25 75 ASP A C 1
ATOM 600 O O . ASP A 1 75 ? -3.500 -5.503 -13.915 1.00 93.25 75 ASP A O 1
ATOM 604 N N . LEU A 1 76 ? -2.121 -6.769 -12.650 1.00 90.44 76 LEU A N 1
ATOM 605 C CA . LEU A 1 76 ? -1.093 -6.962 -13.681 1.00 90.44 76 LEU A CA 1
ATOM 606 C C . LEU A 1 76 ? -1.650 -7.739 -14.884 1.00 90.44 76 LEU A C 1
ATOM 608 O O . LEU A 1 76 ? -1.460 -7.338 -16.034 1.00 90.44 76 LEU A O 1
ATOM 612 N N . LEU A 1 77 ? -2.378 -8.831 -14.639 1.00 90.75 77 LEU A N 1
ATOM 613 C CA . LEU A 1 77 ? -2.992 -9.646 -15.692 1.00 90.75 77 LEU A CA 1
ATOM 614 C 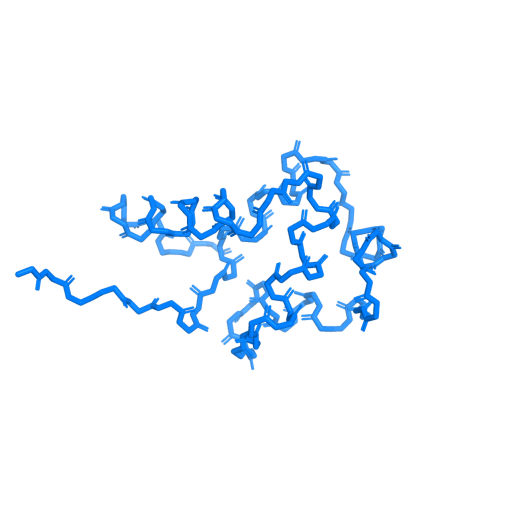C . LEU A 1 77 ? -4.090 -8.894 -16.450 1.00 90.75 77 LEU A C 1
ATOM 616 O O . LEU A 1 77 ? -4.241 -9.079 -17.657 1.00 90.75 77 LEU A O 1
ATOM 620 N N . LYS A 1 78 ? -4.827 -8.015 -15.763 1.00 89.56 78 LYS A N 1
ATOM 621 C CA . LYS A 1 78 ? -5.872 -7.165 -16.357 1.00 89.56 78 LYS A CA 1
ATOM 622 C C . LYS A 1 78 ? -5.308 -5.940 -17.084 1.00 89.56 78 LYS A C 1
ATOM 624 O O . LYS A 1 78 ? -6.088 -5.149 -17.608 1.00 89.56 78 LYS A O 1
ATOM 629 N N . GLY A 1 79 ? -3.985 -5.767 -17.120 1.00 82.62 79 GLY A N 1
ATOM 630 C CA . GLY A 1 79 ? -3.349 -4.651 -17.813 1.00 82.62 79 GLY A CA 1
ATOM 631 C C . GLY A 1 79 ? -3.609 -3.295 -17.162 1.00 82.62 79 GLY A C 1
ATOM 632 O O . GLY A 1 79 ? -3.531 -2.275 -17.842 1.00 82.62 79 GLY A O 1
ATOM 633 N N . ARG A 1 80 ? -3.938 -3.258 -15.864 1.00 75.50 80 ARG A N 1
ATOM 634 C CA . ARG A 1 80 ? -4.229 -2.014 -15.138 1.00 75.50 80 ARG A CA 1
ATOM 635 C C . ARG A 1 80 ? -2.927 -1.348 -14.705 1.00 75.50 80 ARG A C 1
ATOM 637 O O . ARG A 1 80 ? -2.604 -1.256 -13.523 1.00 75.50 80 ARG A O 1
ATOM 644 N N . TYR A 1 81 ? -2.154 -0.932 -15.697 1.00 66.00 81 TYR A N 1
ATOM 645 C CA . TYR A 1 81 ? -0.959 -0.133 -15.516 1.00 66.00 81 TYR A CA 1
ATOM 646 C C . TYR A 1 81 ? -1.369 1.336 -15.669 1.00 66.00 81 TYR A C 1
ATOM 648 O O . TYR A 1 81 ? -1.636 1.787 -16.774 1.00 66.00 81 TYR A O 1
ATOM 656 N N . GLU A 1 82 ? -1.406 2.040 -14.536 1.00 55.53 82 GLU A N 1
ATOM 657 C CA . GLU A 1 82 ? -1.453 3.508 -14.395 1.00 55.53 82 GLU A CA 1
ATOM 658 C C . GLU A 1 82 ? -2.820 4.229 -14.347 1.00 55.53 82 GLU A C 1
ATOM 660 O O . GLU A 1 82 ? -3.690 4.110 -15.207 1.00 55.53 82 GLU A O 1
ATOM 665 N N . ASN A 1 83 ? -2.953 5.020 -13.270 1.00 38.91 83 ASN A N 1
ATOM 666 C CA . ASN A 1 83 ? -3.123 6.481 -13.299 1.00 38.91 83 ASN A CA 1
ATOM 667 C C . ASN A 1 83 ? -2.237 7.102 -12.207 1.00 38.91 83 ASN A C 1
ATOM 669 O O . ASN A 1 83 ? -2.465 6.804 -10.998 1.00 38.91 83 ASN A O 1
#

Radius of gyration: 11.76 Å; Cα contacts (8 Å, |Δi|>4): 97; chains: 1; bounding box: 22×28×30 Å

Foldseek 3Di:
DDDDDQQACQLLLVVLCVVVVDDLQRLQVQFPPGHSVNNVCRNVSVGGDDLSNLCRNCSSSVHHSVVSVVSSVVCVVVVVPDD